Protein AF-A0A920VWZ4-F1 (afdb_monomer_lite)

Structure (mmCIF, N/CA/C/O backbone):
data_AF-A0A920VWZ4-F1
#
_entry.id   AF-A0A920VWZ4-F1
#
loop_
_atom_site.group_PDB
_atom_site.id
_atom_site.type_symbol
_atom_site.label_atom_id
_atom_site.label_alt_id
_atom_site.label_comp_id
_atom_site.label_asym_id
_atom_site.label_entity_id
_atom_site.label_seq_id
_atom_site.pdbx_PDB_ins_code
_atom_site.Cartn_x
_atom_site.Cartn_y
_atom_site.Cartn_z
_atom_site.occupancy
_atom_site.B_iso_or_equiv
_atom_site.auth_seq_id
_atom_site.auth_comp_id
_atom_site.auth_asym_id
_atom_site.auth_atom_id
_atom_site.pdbx_PDB_model_num
ATOM 1 N N . MET A 1 1 ? -8.216 18.403 -14.992 1.00 40.91 1 MET A N 1
ATOM 2 C CA . MET A 1 1 ? -8.014 17.084 -14.350 1.00 40.91 1 MET A CA 1
ATOM 3 C C . MET A 1 1 ? -6.762 16.359 -14.892 1.00 40.91 1 MET A C 1
ATOM 5 O O . MET A 1 1 ? -6.810 15.153 -15.051 1.00 40.91 1 MET A O 1
ATOM 9 N N . GLY A 1 2 ? -5.657 17.058 -15.220 1.00 49.66 2 GLY A N 1
ATOM 10 C CA . GLY A 1 2 ? -4.534 16.459 -15.980 1.00 49.66 2 GLY A CA 1
ATOM 11 C C . GLY A 1 2 ? -3.118 16.655 -15.418 1.00 49.66 2 GLY A C 1
ATOM 12 O O . GLY A 1 2 ? -2.211 15.955 -15.846 1.00 49.66 2 GLY A O 1
ATOM 13 N N . ASP A 1 3 ? -2.914 17.540 -14.436 1.00 52.44 3 ASP A N 1
ATOM 14 C CA . ASP A 1 3 ? -1.558 17.872 -13.956 1.00 52.44 3 ASP A CA 1
ATOM 15 C C . ASP A 1 3 ? -1.225 17.363 -12.546 1.00 52.44 3 ASP A C 1
ATOM 17 O O . ASP A 1 3 ? -0.050 17.233 -12.199 1.00 52.44 3 ASP A O 1
ATOM 21 N N . LEU A 1 4 ? -2.227 17.086 -11.706 1.00 49.78 4 LEU A N 1
ATOM 22 C CA . LEU A 1 4 ? -2.011 16.583 -10.342 1.00 49.78 4 LEU A CA 1
ATOM 23 C C . LEU A 1 4 ? -1.594 15.109 -10.360 1.00 49.78 4 LEU A C 1
ATOM 25 O O . LEU A 1 4 ? -0.579 14.759 -9.766 1.00 49.78 4 LEU A O 1
ATOM 29 N N . ASP A 1 5 ? -2.285 14.280 -11.137 1.00 56.91 5 ASP A N 1
ATOM 30 C CA . ASP A 1 5 ? -2.009 12.850 -11.316 1.00 56.91 5 ASP A CA 1
ATOM 31 C C . ASP A 1 5 ? -0.583 12.622 -11.842 1.00 56.91 5 ASP A C 1
ATOM 33 O O . ASP A 1 5 ? 0.151 11.765 -11.347 1.00 56.91 5 ASP A O 1
ATOM 37 N N . ALA A 1 6 ? -0.155 13.458 -12.793 1.00 58.03 6 ALA A N 1
ATOM 38 C CA . ALA A 1 6 ? 1.179 13.412 -13.381 1.00 58.03 6 ALA A CA 1
ATOM 39 C C . ALA A 1 6 ? 2.283 13.907 -12.432 1.00 58.03 6 ALA A C 1
ATOM 41 O O . ALA A 1 6 ? 3.444 13.534 -12.609 1.00 58.03 6 ALA A O 1
ATOM 42 N N . ARG A 1 7 ? 1.970 14.758 -11.446 1.00 59.28 7 ARG A N 1
ATOM 43 C CA . ARG A 1 7 ? 2.931 15.205 -10.422 1.00 59.28 7 ARG A CA 1
ATOM 44 C C . ARG A 1 7 ? 3.032 14.196 -9.281 1.00 59.28 7 ARG A C 1
ATOM 46 O O . ARG A 1 7 ? 4.139 13.753 -8.979 1.00 59.28 7 ARG A O 1
ATOM 53 N N . SER A 1 8 ? 1.904 13.759 -8.724 1.00 62.94 8 SER A N 1
ATOM 54 C CA . SER A 1 8 ? 1.866 12.761 -7.648 1.00 62.94 8 SER A CA 1
ATOM 55 C C . SER A 1 8 ? 2.429 11.410 -8.101 1.00 62.94 8 SER A C 1
ATOM 57 O O . SER A 1 8 ? 3.215 10.795 -7.383 1.00 62.94 8 SER A O 1
ATOM 59 N N . GLY A 1 9 ? 2.140 10.986 -9.337 1.00 71.38 9 GLY A N 1
ATOM 60 C CA . GLY A 1 9 ? 2.690 9.751 -9.902 1.00 71.38 9 GLY A CA 1
ATOM 61 C C . GLY A 1 9 ? 4.219 9.752 -10.028 1.00 71.38 9 GLY A C 1
ATOM 62 O O . GLY A 1 9 ? 4.850 8.718 -9.822 1.00 71.38 9 GLY A O 1
ATOM 63 N N . ARG A 1 10 ? 4.852 10.906 -10.298 1.00 80.00 10 ARG A N 1
ATOM 64 C CA . ARG A 1 10 ? 6.326 11.002 -10.352 1.00 80.00 10 ARG A CA 1
ATOM 65 C C . ARG A 1 10 ? 6.961 10.736 -8.993 1.00 80.00 10 ARG A C 1
ATOM 67 O O . ARG A 1 10 ? 7.952 10.015 -8.941 1.00 80.00 10 ARG A O 1
ATOM 74 N N . GLY A 1 11 ? 6.385 11.279 -7.919 1.00 83.19 11 GLY A N 1
ATOM 75 C CA . GLY A 1 11 ? 6.861 11.033 -6.556 1.00 83.19 11 GLY A CA 1
ATOM 76 C C . GLY A 1 11 ? 6.816 9.547 -6.197 1.00 83.19 11 GLY A C 1
ATOM 77 O O . GLY A 1 11 ? 7.818 8.994 -5.750 1.00 83.19 11 GLY A O 1
ATOM 78 N N . LEU A 1 12 ? 5.696 8.883 -6.497 1.00 83.06 12 LEU A N 1
ATOM 79 C CA . LEU A 1 12 ? 5.521 7.447 -6.259 1.00 83.06 12 LEU A CA 1
ATOM 80 C C . LEU A 1 12 ? 6.499 6.592 -7.082 1.00 83.06 12 LEU A C 1
ATOM 82 O O . LEU A 1 12 ? 7.128 5.684 -6.545 1.00 83.06 12 LEU A O 1
ATOM 86 N N . ASN A 1 13 ? 6.701 6.918 -8.362 1.00 85.31 13 ASN A N 1
ATOM 87 C CA . ASN A 1 13 ? 7.683 6.226 -9.203 1.00 85.31 13 ASN A CA 1
ATOM 88 C C . ASN A 1 13 ? 9.109 6.364 -8.639 1.00 85.31 13 ASN A C 1
ATOM 90 O O . ASN A 1 13 ? 9.861 5.390 -8.585 1.00 85.31 13 ASN A O 1
ATOM 94 N N . VAL A 1 14 ? 9.498 7.572 -8.214 1.00 87.44 14 VAL A N 1
ATOM 95 C CA . VAL A 1 14 ? 10.820 7.811 -7.615 1.00 87.44 14 VAL A CA 1
ATOM 96 C C . VAL A 1 14 ? 10.967 7.027 -6.313 1.00 87.44 14 VAL A C 1
ATOM 98 O O . VAL A 1 14 ? 11.992 6.378 -6.131 1.00 87.44 14 VAL A O 1
ATOM 101 N N . ALA A 1 15 ? 9.940 7.011 -5.462 1.00 85.56 15 ALA A N 1
ATOM 102 C CA . ALA A 1 15 ? 9.923 6.225 -4.232 1.00 85.56 15 ALA A CA 1
ATOM 103 C C . ALA A 1 15 ? 10.148 4.729 -4.490 1.00 85.56 15 ALA A C 1
ATOM 105 O O . ALA A 1 15 ? 11.034 4.127 -3.884 1.00 85.56 15 ALA A O 1
ATOM 106 N N . CYS A 1 16 ? 9.404 4.128 -5.424 1.00 85.81 16 CYS A N 1
ATOM 107 C CA . CYS A 1 16 ? 9.606 2.728 -5.800 1.00 85.81 16 CYS A CA 1
ATOM 108 C C . CYS A 1 16 ? 11.024 2.482 -6.323 1.00 85.81 16 CYS A C 1
ATOM 110 O O . CYS A 1 16 ? 11.655 1.493 -5.959 1.00 85.81 16 CYS A O 1
ATOM 112 N N . ARG A 1 17 ? 11.553 3.384 -7.159 1.00 87.00 17 ARG A N 1
ATOM 113 C CA . ARG A 1 17 ? 12.903 3.255 -7.723 1.00 87.00 17 ARG A CA 1
ATOM 114 C C . ARG A 1 17 ? 13.991 3.248 -6.652 1.00 87.00 17 ARG A C 1
ATOM 116 O O . ARG A 1 17 ? 14.952 2.498 -6.796 1.00 87.00 17 ARG A O 1
ATOM 123 N N . THR A 1 18 ? 13.880 4.109 -5.643 1.00 87.25 18 THR A N 1
ATOM 124 C CA . THR A 1 18 ? 14.938 4.317 -4.644 1.00 87.25 18 THR A CA 1
ATOM 125 C C . THR A 1 18 ? 14.834 3.365 -3.460 1.00 87.25 18 THR A C 1
ATOM 127 O O . THR A 1 18 ? 15.861 3.005 -2.888 1.00 87.25 18 THR A O 1
ATOM 130 N N . ALA A 1 19 ? 13.621 2.950 -3.093 1.00 85.50 19 ALA A N 1
ATOM 131 C CA . ALA A 1 19 ? 13.390 2.107 -1.925 1.00 85.50 19 ALA A CA 1
ATOM 132 C C . ALA A 1 19 ? 13.416 0.602 -2.229 1.00 85.50 19 ALA A C 1
ATOM 134 O O . ALA A 1 19 ? 13.654 -0.179 -1.312 1.00 85.50 19 ALA A O 1
ATOM 135 N N . LEU A 1 20 ? 13.168 0.194 -3.481 1.00 87.69 20 LEU A N 1
ATOM 136 C CA . LEU A 1 20 ? 12.952 -1.209 -3.846 1.00 87.69 20 LEU A CA 1
ATOM 137 C C . LEU A 1 20 ? 14.037 -1.732 -4.791 1.00 87.69 20 LEU A C 1
ATOM 139 O O . LEU A 1 20 ? 14.340 -1.122 -5.823 1.00 87.69 20 LEU A O 1
ATOM 143 N N . SER A 1 21 ? 14.551 -2.915 -4.481 1.00 90.25 21 SER A N 1
ATOM 144 C CA . SER A 1 21 ? 15.415 -3.729 -5.341 1.00 90.25 21 SER A CA 1
ATOM 145 C C . SER A 1 21 ? 14.580 -4.601 -6.295 1.00 90.25 21 SER A C 1
ATOM 147 O O . SER A 1 21 ? 13.381 -4.780 -6.081 1.00 90.25 21 SER A O 1
ATOM 149 N N . PRO A 1 22 ? 15.168 -5.161 -7.369 1.00 89.25 22 PRO A N 1
ATOM 150 C CA . PRO A 1 22 ? 14.508 -6.209 -8.147 1.00 89.25 22 PRO A CA 1
ATOM 151 C C . PRO A 1 22 ? 14.088 -7.382 -7.248 1.00 89.25 22 PRO A C 1
ATOM 153 O O . PRO A 1 22 ? 14.883 -7.832 -6.428 1.00 89.25 22 PRO A O 1
ATOM 156 N N . GLY A 1 23 ? 12.852 -7.856 -7.407 1.00 88.50 23 GLY A N 1
ATOM 157 C CA . GLY A 1 23 ? 12.249 -8.884 -6.548 1.00 88.50 23 GLY A CA 1
ATOM 158 C C . GLY A 1 23 ? 11.450 -8.325 -5.367 1.00 88.50 23 GLY A C 1
ATOM 159 O O . GLY A 1 23 ? 10.526 -8.991 -4.913 1.00 88.50 23 GLY A O 1
ATOM 160 N N . ASP A 1 24 ? 11.718 -7.089 -4.931 1.00 91.25 24 ASP A N 1
ATOM 161 C CA . ASP A 1 24 ? 10.893 -6.442 -3.911 1.00 91.25 24 ASP A CA 1
ATOM 162 C C . ASP A 1 24 ? 9.519 -6.060 -4.484 1.00 91.25 24 ASP A C 1
ATOM 164 O O . ASP A 1 24 ? 9.364 -5.689 -5.659 1.00 91.25 24 ASP A O 1
ATOM 168 N N . MET A 1 25 ? 8.520 -6.103 -3.612 1.00 91.56 25 MET A N 1
ATOM 169 C CA . MET A 1 25 ? 7.128 -5.850 -3.932 1.00 91.56 25 MET A CA 1
ATOM 170 C C . MET A 1 25 ? 6.522 -4.741 -3.071 1.00 91.56 25 MET A C 1
ATOM 172 O O . MET A 1 25 ? 6.955 -4.461 -1.947 1.00 91.56 25 MET A O 1
ATOM 176 N N . VAL A 1 26 ? 5.474 -4.130 -3.619 1.00 92.25 26 VAL A N 1
ATOM 177 C CA . VAL A 1 26 ? 4.628 -3.144 -2.948 1.00 92.25 26 VAL A CA 1
ATOM 178 C C . VAL A 1 26 ? 3.285 -3.773 -2.594 1.00 92.25 26 VAL A C 1
ATOM 180 O O . VAL A 1 26 ? 2.590 -4.276 -3.476 1.00 92.25 26 VAL A O 1
ATOM 183 N N . MET A 1 27 ? 2.881 -3.702 -1.327 1.00 93.81 27 MET A N 1
ATOM 184 C CA . MET A 1 27 ? 1.512 -4.015 -0.918 1.00 93.81 27 MET A CA 1
ATOM 185 C C . MET A 1 27 ? 0.619 -2.783 -1.076 1.00 93.81 27 MET A C 1
ATOM 187 O O . MET A 1 27 ? 1.027 -1.678 -0.725 1.00 93.81 27 MET A O 1
ATOM 191 N N . THR A 1 28 ? -0.587 -2.948 -1.617 1.00 92.44 28 THR A N 1
ATOM 192 C CA . THR A 1 28 ? -1.527 -1.843 -1.867 1.00 92.44 28 THR A CA 1
ATOM 193 C C . THR A 1 28 ? -2.954 -2.245 -1.474 1.00 92.44 28 THR A C 1
ATOM 195 O O . THR A 1 28 ? -3.424 -3.276 -1.948 1.00 92.44 28 THR A O 1
ATOM 198 N N . PRO A 1 29 ? -3.682 -1.473 -0.647 1.00 91.94 29 PRO A N 1
ATOM 199 C CA . PRO A 1 29 ? -5.092 -1.733 -0.393 1.00 91.94 29 PRO A CA 1
ATOM 200 C C . PRO A 1 29 ? -5.915 -1.453 -1.653 1.00 91.94 29 PRO A C 1
ATOM 202 O O . PRO A 1 29 ? -5.669 -0.469 -2.349 1.00 91.94 29 PRO A O 1
ATOM 205 N N . SER A 1 30 ? -6.890 -2.303 -1.958 1.00 91.00 30 SER A N 1
ATOM 206 C CA . SER A 1 30 ? -7.742 -2.169 -3.141 1.00 91.00 30 SER A CA 1
ATOM 207 C C . SER A 1 30 ? -9.224 -2.085 -2.751 1.00 91.00 30 SER A C 1
ATOM 209 O O . SER A 1 30 ? -9.671 -2.873 -1.921 1.00 91.00 30 SER A O 1
ATOM 211 N N . PRO A 1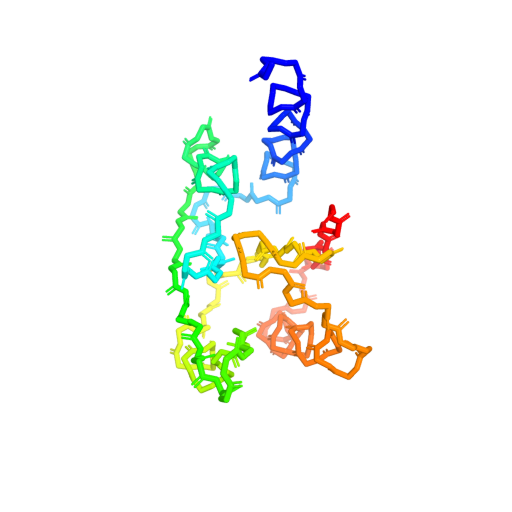 31 ? -10.015 -1.176 -3.356 1.00 90.69 31 PRO A N 1
ATOM 212 C CA . PRO A 1 31 ? -9.624 -0.207 -4.386 1.00 90.69 31 PRO A CA 1
ATOM 213 C C . PRO A 1 31 ? -8.854 1.003 -3.823 1.00 90.69 31 PRO A C 1
ATOM 215 O O . PRO A 1 31 ? -9.156 1.494 -2.735 1.00 90.69 31 PRO A O 1
ATOM 218 N N . ILE A 1 32 ? -7.912 1.534 -4.613 1.00 86.88 32 ILE A N 1
ATOM 219 C CA . ILE A 1 32 ? -7.189 2.788 -4.341 1.00 86.88 32 ILE A CA 1
ATOM 220 C C . ILE A 1 32 ? -7.048 3.635 -5.613 1.00 86.88 32 ILE A C 1
ATOM 222 O O . ILE A 1 32 ? -7.149 3.142 -6.739 1.00 86.88 32 ILE A O 1
ATOM 226 N N . TYR A 1 33 ? -6.777 4.922 -5.428 1.00 84.19 33 TYR A N 1
ATOM 227 C CA . TYR A 1 33 ? -6.456 5.881 -6.474 1.00 84.19 33 TYR A CA 1
ATOM 228 C C . TYR A 1 33 ? -5.401 5.379 -7.483 1.00 84.19 33 TYR A C 1
ATOM 230 O O . TYR A 1 33 ? -4.313 4.924 -7.125 1.00 84.19 33 TYR A O 1
ATOM 238 N N . ARG A 1 34 ? -5.723 5.512 -8.778 1.00 84.44 34 ARG A N 1
ATOM 239 C CA . ARG A 1 34 ? -5.016 4.864 -9.901 1.00 84.44 34 ARG A CA 1
ATOM 240 C C . ARG A 1 34 ? -3.491 5.063 -9.948 1.00 84.44 34 ARG A C 1
ATOM 242 O O . ARG A 1 34 ? -2.812 4.094 -10.277 1.00 84.44 34 ARG A O 1
ATOM 249 N N . PRO A 1 35 ? -2.904 6.235 -9.643 1.00 84.25 35 PRO A N 1
ATOM 250 C CA . PRO A 1 35 ? -1.449 6.397 -9.640 1.00 84.25 35 PRO A CA 1
ATOM 251 C C . PRO A 1 35 ? -0.692 5.438 -8.715 1.00 84.25 35 PRO A C 1
ATOM 253 O O . PRO A 1 35 ? 0.411 5.031 -9.073 1.00 84.25 35 PRO A O 1
ATOM 256 N N . PHE A 1 36 ? -1.277 5.019 -7.588 1.00 80.38 36 PHE A N 1
ATOM 257 C CA . PHE A 1 36 ? -0.667 4.006 -6.717 1.00 80.38 36 PHE A CA 1
ATOM 258 C C . PHE A 1 36 ? -0.600 2.632 -7.386 1.00 80.38 36 PHE A C 1
ATOM 260 O O . PHE A 1 36 ? 0.366 1.902 -7.191 1.00 80.38 36 PHE A O 1
ATOM 267 N N . VAL A 1 37 ? -1.582 2.306 -8.232 1.00 82.12 37 VAL A N 1
ATOM 268 C CA . VAL A 1 37 ? -1.610 1.041 -8.977 1.00 82.12 37 VAL A CA 1
ATOM 269 C C . VAL A 1 37 ? -0.447 0.980 -9.966 1.00 82.12 37 VAL A C 1
ATOM 271 O O . VAL A 1 37 ? 0.250 -0.023 -10.026 1.00 82.12 37 VAL A O 1
ATOM 274 N N . TYR A 1 38 ? -0.194 2.054 -10.716 1.00 85.88 38 TYR A N 1
ATOM 275 C CA . TYR A 1 38 ? 0.800 2.027 -11.795 1.00 85.88 38 TYR A CA 1
ATOM 276 C C . TYR A 1 38 ? 2.241 2.281 -11.34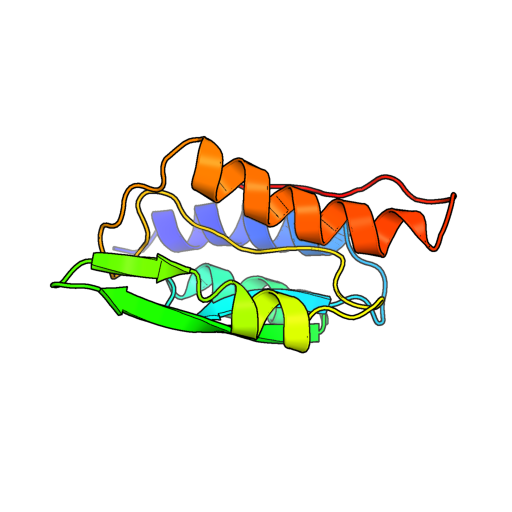5 1.00 85.88 38 TYR A C 1
ATOM 278 O O . TYR A 1 38 ? 3.166 1.999 -12.105 1.00 85.88 38 TYR A O 1
ATOM 286 N N . ALA A 1 39 ? 2.464 2.833 -10.150 1.00 85.19 39 ALA A N 1
ATOM 287 C CA . ALA A 1 39 ? 3.796 3.286 -9.758 1.00 85.19 39 ALA A CA 1
ATOM 288 C C . ALA A 1 39 ? 4.827 2.151 -9.612 1.00 85.19 39 ALA A C 1
ATOM 290 O O . ALA A 1 39 ? 5.975 2.309 -10.032 1.00 85.19 39 ALA A O 1
ATOM 291 N N . SER A 1 40 ? 4.414 0.995 -9.081 1.00 84.56 40 SER A N 1
ATOM 292 C CA . SER A 1 40 ? 5.247 -0.215 -9.033 1.00 84.56 40 SER A CA 1
ATOM 293 C C . SER A 1 40 ? 5.588 -0.716 -10.436 1.00 84.56 40 SER A C 1
ATOM 295 O O . SER A 1 40 ? 6.750 -0.996 -10.739 1.00 84.56 40 SER A O 1
ATOM 297 N N . ASP A 1 41 ? 4.581 -0.764 -11.308 1.00 86.31 41 ASP A N 1
ATOM 298 C CA . ASP A 1 41 ? 4.666 -1.370 -12.638 1.00 86.31 41 ASP A CA 1
ATOM 299 C C . ASP A 1 41 ? 5.572 -0.533 -13.550 1.00 86.31 41 ASP A C 1
ATOM 301 O O . ASP A 1 41 ? 6.476 -1.067 -14.188 1.00 86.31 41 ASP A O 1
ATOM 305 N N . ASN A 1 42 ? 5.433 0.799 -13.508 1.00 86.25 42 ASN A N 1
ATOM 306 C CA . ASN A 1 42 ? 6.319 1.752 -14.194 1.00 86.25 42 ASN A CA 1
ATOM 307 C C . ASN A 1 42 ? 7.797 1.579 -13.816 1.00 86.25 42 ASN A C 1
ATOM 309 O O . ASN A 1 42 ? 8.694 2.030 -14.532 1.00 86.25 42 ASN A O 1
ATOM 313 N N . MET A 1 43 ? 8.044 0.979 -12.654 1.00 88.12 43 MET A N 1
ATOM 314 C CA . MET A 1 43 ? 9.360 0.781 -12.083 1.00 88.12 43 MET A CA 1
ATOM 315 C C . MET A 1 43 ? 9.845 -0.666 -12.133 1.00 88.12 43 MET A C 1
ATOM 317 O O . MET A 1 43 ? 10.908 -0.953 -11.579 1.00 88.12 43 MET A O 1
ATOM 321 N N . ASN A 1 44 ? 9.125 -1.557 -12.822 1.00 85.88 44 ASN A N 1
ATOM 322 C CA . ASN A 1 44 ? 9.406 -2.992 -12.864 1.00 85.88 44 ASN A CA 1
ATOM 323 C C . ASN A 1 44 ? 9.566 -3.565 -11.442 1.00 85.88 44 ASN A C 1
ATOM 325 O O . ASN A 1 44 ? 10.585 -4.180 -11.113 1.00 85.88 44 ASN A O 1
ATOM 329 N N . ARG A 1 45 ? 8.605 -3.264 -10.561 1.00 89.44 45 ARG A N 1
ATOM 330 C CA . ARG A 1 45 ? 8.492 -3.817 -9.202 1.00 89.44 45 ARG A CA 1
ATOM 331 C C . ARG A 1 45 ? 7.206 -4.621 -9.080 1.00 89.44 45 ARG A C 1
ATOM 333 O O . ARG A 1 45 ? 6.229 -4.318 -9.761 1.00 89.44 45 ARG A O 1
ATOM 340 N N . GLY A 1 46 ? 7.217 -5.637 -8.220 1.00 89.38 46 GLY A N 1
ATOM 341 C CA . GLY A 1 46 ? 6.023 -6.441 -7.968 1.00 89.38 46 GLY A CA 1
ATOM 342 C C . GLY A 1 46 ? 4.977 -5.660 -7.174 1.00 89.38 46 GLY A C 1
ATOM 343 O O . GLY A 1 46 ? 5.307 -4.738 -6.423 1.00 89.38 46 GLY A O 1
ATOM 344 N N . ARG A 1 47 ? 3.710 -6.047 -7.320 1.00 90.62 47 ARG A N 1
ATOM 345 C CA . ARG A 1 47 ? 2.592 -5.504 -6.545 1.00 90.62 47 ARG A CA 1
ATOM 346 C C . ARG A 1 47 ? 1.727 -6.639 -6.024 1.00 90.62 47 ARG A C 1
ATOM 348 O O . ARG A 1 47 ? 1.389 -7.545 -6.781 1.00 90.62 47 ARG A O 1
ATOM 355 N N . LEU A 1 48 ? 1.327 -6.538 -4.762 1.00 93.75 48 LEU A N 1
ATOM 356 C CA . LEU A 1 48 ? 0.334 -7.401 -4.137 1.00 93.75 48 LEU A CA 1
ATOM 357 C C . LEU A 1 48 ? -0.788 -6.537 -3.570 1.00 93.75 48 LEU A C 1
ATOM 359 O O . LEU A 1 48 ? -0.529 -5.516 -2.933 1.00 93.75 48 LEU A O 1
ATOM 363 N N . ASN A 1 49 ? -2.034 -6.928 -3.808 1.00 94.00 49 ASN A N 1
ATOM 364 C CA . ASN A 1 49 ? -3.172 -6.186 -3.286 1.00 94.00 49 ASN A CA 1
ATOM 365 C C . ASN A 1 49 ? -3.656 -6.823 -1.985 1.00 94.00 49 ASN A C 1
ATOM 367 O O . ASN A 1 49 ? -3.761 -8.041 -1.918 1.00 94.00 49 ASN A O 1
ATOM 371 N N . THR A 1 50 ? -3.970 -5.993 -0.994 1.00 94.06 50 THR A N 1
ATOM 372 C CA . THR A 1 50 ? -4.753 -6.391 0.182 1.00 94.06 50 THR A CA 1
ATOM 373 C C . THR A 1 50 ? -6.157 -5.812 0.072 1.00 94.06 50 THR A C 1
ATOM 375 O O . THR A 1 50 ? -6.355 -4.770 -0.561 1.00 94.06 50 THR A O 1
ATOM 378 N N . ASP A 1 51 ? -7.122 -6.460 0.708 1.00 92.75 51 ASP A N 1
ATOM 379 C CA . ASP A 1 51 ? -8.507 -6.013 0.665 1.00 92.75 51 ASP A CA 1
ATOM 380 C C . ASP A 1 51 ? -8.788 -4.847 1.625 1.00 92.75 51 ASP A C 1
ATOM 382 O O . ASP A 1 51 ? -8.038 -4.558 2.567 1.00 92.75 51 ASP A O 1
ATOM 386 N N . LEU A 1 52 ? -9.896 -4.159 1.347 1.00 93.62 52 LEU A N 1
ATOM 387 C CA . LEU A 1 52 ? -10.544 -3.213 2.246 1.00 93.62 52 LEU A CA 1
ATOM 388 C C . LEU A 1 52 ? -11.893 -3.787 2.678 1.00 93.62 52 LEU A C 1
ATOM 390 O O . LEU A 1 52 ? -12.666 -4.275 1.852 1.00 93.62 52 LEU A O 1
ATOM 394 N N . LYS A 1 53 ? -12.202 -3.668 3.967 1.00 95.00 53 LYS A N 1
ATOM 395 C CA . LYS A 1 53 ? -13.494 -4.055 4.540 1.00 95.00 53 LYS A CA 1
ATOM 396 C C . LYS A 1 53 ? -14.414 -2.840 4.575 1.00 95.00 53 LYS A C 1
ATOM 398 O O . LYS A 1 53 ? -14.001 -1.758 4.974 1.00 95.00 53 LYS A O 1
ATOM 403 N N . ASN A 1 54 ? -15.667 -3.006 4.160 1.00 93.38 54 ASN A N 1
ATOM 404 C CA . ASN A 1 54 ? -16.688 -1.982 4.372 1.00 93.38 54 ASN A CA 1
ATOM 405 C C . ASN A 1 54 ? -17.345 -2.222 5.735 1.00 93.38 54 ASN A C 1
ATOM 407 O O . ASN A 1 54 ? -18.090 -3.188 5.899 1.00 93.38 54 ASN A O 1
ATOM 411 N N . VAL A 1 55 ? -17.049 -1.352 6.697 1.00 94.88 55 VAL A N 1
ATOM 412 C CA . VAL A 1 55 ? -17.614 -1.372 8.046 1.00 94.88 55 VAL A CA 1
ATOM 413 C C . VAL A 1 55 ? -18.546 -0.175 8.164 1.00 94.88 55 VAL A C 1
ATOM 415 O O . VAL A 1 55 ? -18.104 0.967 8.254 1.00 94.88 55 VAL A O 1
ATOM 418 N N . GLU A 1 56 ? -19.851 -0.438 8.084 1.00 93.75 56 GLU A N 1
ATOM 419 C CA . GLU A 1 56 ? -20.906 0.579 8.226 1.00 93.75 56 GLU A CA 1
ATOM 420 C C . GLU A 1 56 ? -20.731 1.801 7.298 1.00 93.75 56 GLU A C 1
ATOM 422 O O . GLU A 1 56 ? -21.010 2.941 7.662 1.00 93.75 56 GLU A O 1
ATOM 427 N N . GLY A 1 57 ? -20.267 1.573 6.066 1.00 90.06 57 GLY A N 1
ATOM 428 C CA . GLY A 1 57 ? -20.042 2.624 5.071 1.00 90.06 57 GLY A CA 1
ATOM 429 C C . GLY A 1 57 ? -18.641 3.240 5.103 1.00 90.06 57 GLY A C 1
ATOM 430 O O . GLY A 1 57 ? -18.318 4.029 4.215 1.00 90.06 57 GLY A O 1
ATOM 431 N N . ARG A 1 58 ? -17.787 2.864 6.064 1.00 93.81 58 ARG A N 1
ATOM 432 C CA . ARG A 1 58 ? -16.372 3.251 6.108 1.00 93.81 58 ARG A CA 1
ATOM 433 C C . ARG A 1 58 ? -15.505 2.145 5.513 1.00 93.81 58 ARG A C 1
ATOM 435 O O . ARG A 1 58 ? -15.636 0.984 5.885 1.00 93.81 58 ARG A O 1
ATOM 442 N N . LEU A 1 59 ? -14.602 2.497 4.596 1.00 93.75 59 LEU A N 1
ATOM 443 C CA . LEU A 1 59 ? -13.600 1.549 4.100 1.00 93.75 59 LEU A CA 1
ATOM 444 C C . LEU A 1 59 ? -12.442 1.469 5.093 1.00 93.75 59 LEU A C 1
ATOM 446 O O . LEU A 1 59 ? -11.725 2.452 5.272 1.00 93.75 59 LEU A O 1
ATOM 450 N N . GLU A 1 60 ? -12.263 0.309 5.707 1.00 94.06 60 GLU A N 1
ATOM 451 C CA . GLU A 1 60 ? -11.219 0.011 6.685 1.00 94.06 60 GLU A CA 1
ATOM 452 C C . GLU A 1 60 ? -10.186 -0.961 6.109 1.00 94.06 60 GLU A C 1
ATOM 454 O O . GLU A 1 60 ? -10.480 -1.736 5.196 1.00 94.06 60 GLU A O 1
ATOM 459 N N . LEU A 1 61 ? -8.964 -0.925 6.644 1.00 93.44 61 LEU A N 1
ATOM 460 C CA . LEU A 1 61 ? -7.923 -1.879 6.269 1.00 93.44 61 LEU A CA 1
ATOM 461 C C . LEU A 1 61 ? -8.280 -3.275 6.771 1.00 93.44 61 LEU A C 1
ATOM 463 O O . LEU A 1 61 ? -8.598 -3.458 7.945 1.00 93.44 61 LEU A O 1
ATOM 467 N N . ASP A 1 62 ? -8.161 -4.271 5.899 1.00 95.19 62 ASP A N 1
ATOM 468 C CA . ASP A 1 62 ? -8.264 -5.658 6.318 1.00 95.19 62 ASP A CA 1
ATOM 469 C C . ASP A 1 62 ? -6.924 -6.145 6.883 1.00 95.19 62 ASP A C 1
ATOM 471 O O . ASP A 1 62 ? -6.062 -6.645 6.161 1.00 95.19 62 ASP A O 1
ATOM 475 N N . TYR A 1 63 ? -6.734 -5.979 8.192 1.00 93.38 63 TYR A N 1
ATOM 476 C CA . TYR A 1 63 ? -5.503 -6.390 8.869 1.00 93.38 63 TYR A CA 1
ATOM 477 C C . TYR A 1 63 ? -5.233 -7.895 8.810 1.00 93.38 63 TYR A C 1
ATOM 479 O O . TYR A 1 63 ? -4.072 -8.290 8.809 1.00 93.38 63 TYR A O 1
ATOM 487 N N . GLU A 1 64 ? -6.276 -8.718 8.719 1.00 93.75 64 GLU A N 1
ATOM 488 C CA . GLU A 1 64 ? -6.135 -10.166 8.568 1.00 93.75 64 GLU A CA 1
ATOM 489 C C . GLU A 1 64 ? -5.589 -10.503 7.175 1.00 93.75 64 GLU A C 1
ATOM 491 O O . GLU A 1 64 ? -4.610 -11.238 7.054 1.00 93.75 64 GLU A O 1
ATOM 496 N N . SER A 1 65 ? -6.148 -9.881 6.131 1.00 94.25 65 SER A N 1
ATOM 497 C CA . SER A 1 65 ? -5.609 -9.970 4.768 1.00 94.25 65 SER A CA 1
ATOM 498 C C . SER A 1 65 ? -4.160 -9.473 4.712 1.00 94.25 65 SER A C 1
ATOM 500 O O . SER A 1 65 ? -3.302 -10.132 4.126 1.00 94.25 65 SER A O 1
ATOM 502 N N . ILE A 1 66 ? -3.850 -8.343 5.362 1.00 93.50 66 ILE A N 1
ATOM 503 C CA . ILE A 1 66 ? -2.477 -7.821 5.439 1.00 93.50 66 ILE A CA 1
ATOM 504 C C . ILE A 1 66 ? -1.547 -8.861 6.064 1.00 93.50 66 ILE A C 1
ATOM 506 O O . ILE A 1 66 ? -0.499 -9.145 5.492 1.00 93.50 66 ILE A O 1
ATOM 510 N N . GLU A 1 67 ? -1.908 -9.433 7.212 1.00 92.62 67 GLU A N 1
ATOM 511 C CA . GLU A 1 67 ? -1.072 -10.403 7.922 1.00 92.62 67 GLU A CA 1
ATOM 512 C C . GLU A 1 67 ? -0.814 -11.670 7.096 1.00 92.62 67 GLU A C 1
ATOM 514 O O . GLU A 1 67 ? 0.332 -12.116 7.005 1.00 92.62 67 GLU A O 1
ATOM 519 N N . GLN A 1 68 ? -1.853 -12.209 6.451 1.00 93.00 68 GLN A N 1
ATOM 520 C CA . GLN A 1 68 ? -1.766 -13.415 5.624 1.00 93.00 68 GLN A CA 1
ATOM 521 C C . GLN A 1 68 ? -0.915 -13.209 4.366 1.00 93.00 68 GLN A C 1
ATOM 523 O O . GLN A 1 68 ? -0.166 -14.100 3.966 1.00 93.00 68 GLN A O 1
ATOM 528 N N . LEU A 1 69 ? -1.023 -12.035 3.743 1.00 93.38 69 LEU A N 1
ATOM 529 C CA . LEU A 1 69 ? -0.319 -11.701 2.505 1.00 93.38 69 LEU A CA 1
ATOM 530 C C . LEU A 1 69 ? 1.105 -11.183 2.739 1.00 93.38 69 LEU A C 1
ATOM 532 O O . LEU A 1 69 ? 1.892 -11.094 1.795 1.00 93.38 69 LEU A O 1
ATOM 536 N N . MET A 1 70 ? 1.445 -10.795 3.970 1.00 90.75 70 ME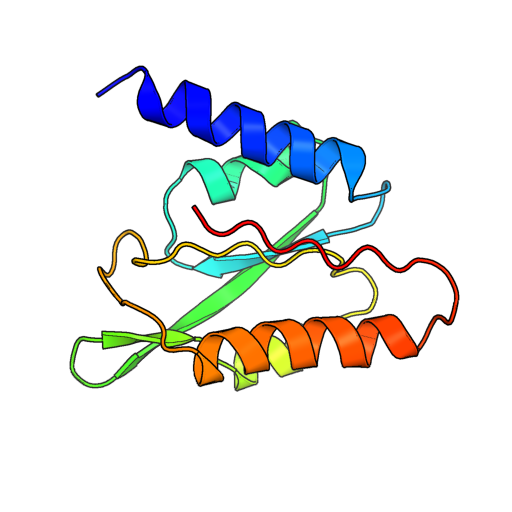T A N 1
ATOM 537 C CA . MET A 1 70 ? 2.738 -10.195 4.266 1.00 90.75 70 MET A CA 1
ATOM 538 C C . MET A 1 70 ? 3.869 -11.229 4.188 1.00 90.75 70 MET A C 1
ATOM 540 O O . MET A 1 70 ? 4.000 -12.112 5.042 1.00 90.75 70 MET A O 1
ATOM 544 N N . SER A 1 71 ? 4.751 -11.049 3.207 1.00 90.50 71 SER A N 1
ATOM 545 C CA . SER A 1 71 ? 5.938 -11.874 2.976 1.00 90.50 71 SER A CA 1
ATOM 546 C C . SER A 1 71 ? 7.234 -11.063 3.082 1.00 90.50 71 SER A C 1
ATOM 548 O O . SER A 1 71 ? 7.213 -9.846 3.286 1.00 90.50 71 SER A O 1
ATOM 550 N N . GLU A 1 72 ? 8.387 -11.727 2.956 1.00 88.75 72 GLU A N 1
ATOM 551 C CA . GLU A 1 72 ? 9.687 -11.050 3.017 1.00 88.75 72 GLU A CA 1
ATOM 552 C C . GLU A 1 72 ? 9.930 -10.122 1.824 1.00 88.75 72 GLU A C 1
ATOM 554 O O . GLU A 1 72 ? 10.664 -9.145 1.955 1.00 88.75 72 GLU A O 1
ATOM 559 N N . GLU A 1 73 ? 9.307 -10.382 0.680 1.00 91.12 73 GLU A N 1
ATOM 560 C CA . GLU A 1 73 ? 9.425 -9.575 -0.533 1.00 91.12 73 GLU A CA 1
ATOM 561 C C . GLU A 1 73 ? 8.669 -8.242 -0.423 1.00 91.12 73 GLU A C 1
ATOM 563 O O . GLU A 1 73 ? 8.978 -7.299 -1.149 1.00 91.12 73 GLU A O 1
ATOM 568 N N . ILE A 1 74 ? 7.704 -8.113 0.495 1.00 92.50 74 ILE A N 1
ATOM 569 C CA . ILE A 1 74 ? 6.952 -6.869 0.696 1.00 92.50 74 ILE A CA 1
ATOM 570 C C . ILE A 1 74 ? 7.826 -5.854 1.447 1.00 92.50 74 ILE A C 1
ATOM 572 O O . ILE A 1 74 ? 8.011 -5.933 2.662 1.00 92.50 74 ILE A O 1
ATOM 576 N N . LYS A 1 75 ? 8.358 -4.858 0.730 1.00 90.88 75 LYS A N 1
ATOM 577 C CA . LYS A 1 75 ? 9.233 -3.814 1.308 1.00 90.88 75 LYS A CA 1
ATOM 578 C C . LYS A 1 75 ? 8.588 -2.435 1.388 1.00 90.88 75 LYS A C 1
ATOM 580 O O . LYS A 1 75 ? 9.135 -1.530 2.015 1.00 90.88 75 LYS A O 1
ATOM 585 N N . MET A 1 76 ? 7.414 -2.266 0.789 1.00 91.00 76 MET A N 1
ATOM 586 C CA . MET A 1 76 ? 6.675 -1.008 0.795 1.00 91.00 76 MET A CA 1
ATOM 587 C C . MET A 1 76 ? 5.177 -1.267 0.899 1.00 91.00 76 MET A C 1
ATOM 589 O O . MET A 1 76 ? 4.668 -2.226 0.326 1.00 91.00 76 MET A O 1
ATOM 593 N N . PHE A 1 77 ? 4.481 -0.383 1.610 1.00 92.50 77 PHE A N 1
ATOM 594 C CA . PHE A 1 77 ? 3.027 -0.360 1.677 1.00 92.50 77 PHE A CA 1
ATOM 595 C C . PHE A 1 77 ? 2.544 0.984 1.141 1.00 92.50 77 PHE A C 1
ATOM 597 O O . PHE A 1 77 ? 2.901 2.035 1.677 1.00 92.50 77 PHE A O 1
ATOM 604 N N . PHE A 1 78 ? 1.763 0.951 0.070 1.00 90.44 78 PHE A N 1
ATOM 605 C CA . PHE A 1 78 ? 1.116 2.130 -0.479 1.00 90.44 78 PHE A CA 1
ATOM 606 C C . PHE A 1 78 ? -0.197 2.411 0.224 1.00 90.44 78 PHE A C 1
ATOM 608 O O . PHE A 1 78 ? -0.987 1.513 0.485 1.00 90.44 78 PHE A O 1
ATOM 615 N N . PHE A 1 79 ? -0.421 3.680 0.531 1.00 86.81 79 PHE A N 1
ATOM 616 C CA . PHE A 1 79 ? -1.542 4.126 1.330 1.00 86.81 79 PHE A CA 1
ATOM 617 C C . PHE A 1 79 ? -1.829 5.602 1.038 1.00 86.81 79 PHE A C 1
ATOM 619 O O . PHE A 1 79 ? -0.935 6.339 0.631 1.00 86.81 79 PHE A O 1
ATOM 626 N N . CYS A 1 80 ? -3.078 6.026 1.219 1.00 83.94 80 CYS A N 1
ATOM 627 C CA . CYS A 1 80 ? -3.518 7.399 0.994 1.00 83.94 80 CYS A CA 1
ATOM 628 C C . CYS A 1 80 ? -4.456 7.810 2.129 1.00 83.94 80 CYS A C 1
ATOM 630 O O . CYS A 1 80 ? -5.302 7.015 2.545 1.00 83.94 80 CYS A O 1
ATOM 632 N N . ASN A 1 81 ? -4.293 9.028 2.648 1.00 87.56 81 ASN A N 1
ATOM 633 C CA . ASN A 1 81 ? -5.084 9.513 3.774 1.00 87.56 81 ASN A CA 1
ATOM 634 C C . ASN A 1 81 ? -5.381 11.016 3.635 1.00 87.56 81 ASN A C 1
ATOM 636 O O . ASN A 1 81 ? -4.497 11.820 3.931 1.00 87.56 81 ASN A O 1
ATOM 640 N N . PRO A 1 82 ? -6.619 11.414 3.280 1.00 90.62 82 PRO A N 1
ATOM 641 C CA . PRO A 1 82 ? -7.818 10.571 3.214 1.00 90.62 82 PRO A CA 1
ATOM 642 C C . PRO A 1 82 ? -7.783 9.533 2.085 1.00 90.62 82 PRO A C 1
ATOM 644 O O . PRO A 1 82 ? -7.307 9.816 0.989 1.00 90.62 82 PRO A O 1
ATOM 647 N N . HIS A 1 83 ? -8.312 8.336 2.345 1.00 88.81 83 HIS A N 1
ATOM 648 C CA . HIS A 1 83 ? -8.362 7.250 1.368 1.00 88.81 83 HIS A CA 1
ATOM 649 C C . HIS A 1 83 ? -9.137 7.677 0.130 1.00 88.81 83 HIS A C 1
ATOM 651 O O . HIS A 1 83 ? -10.248 8.184 0.232 1.00 88.81 83 HIS A O 1
ATOM 657 N N . ASN A 1 84 ? -8.617 7.402 -1.056 1.00 84.94 84 ASN A N 1
ATOM 658 C CA . ASN A 1 84 ? -9.323 7.636 -2.311 1.00 84.94 84 ASN A CA 1
ATOM 659 C C . ASN A 1 84 ? -9.508 6.278 -3.003 1.00 84.94 84 ASN A C 1
ATOM 661 O O . ASN A 1 84 ? -8.498 5.600 -3.213 1.00 84.94 84 ASN A O 1
ATOM 665 N N . PRO A 1 85 ? -10.743 5.853 -3.344 1.00 85.56 85 PRO A N 1
ATOM 666 C CA . PRO A 1 85 ? -11.974 6.659 -3.479 1.00 85.56 85 PRO A CA 1
ATOM 667 C C . PRO A 1 85 ? -12.913 6.722 -2.260 1.00 85.56 85 PRO A C 1
ATOM 669 O O . PRO A 1 85 ? -13.974 7.329 -2.360 1.00 85.56 85 PRO A O 1
ATOM 672 N N . GLY A 1 86 ? -12.570 6.103 -1.126 1.00 84.81 86 GLY A N 1
ATOM 673 C CA . GLY A 1 86 ? -13.513 5.920 -0.005 1.00 84.81 86 GLY A CA 1
ATOM 674 C C . GLY A 1 86 ? -13.736 7.115 0.930 1.00 84.81 86 GLY A C 1
ATOM 675 O O . GLY A 1 86 ? -14.699 7.118 1.684 1.00 84.81 86 GLY A O 1
ATOM 676 N N . GLY A 1 87 ? -12.845 8.104 0.935 1.00 88.00 87 GLY A N 1
ATOM 677 C CA . GLY A 1 87 ? -12.868 9.243 1.858 1.00 88.00 87 GLY A CA 1
ATOM 678 C C . GLY A 1 87 ? -12.425 8.940 3.295 1.00 88.00 87 GLY A C 1
ATOM 679 O O . GLY A 1 87 ? -12.429 9.850 4.121 1.00 88.00 87 GLY A O 1
ATOM 680 N N . THR A 1 88 ? -12.039 7.700 3.621 1.00 92.25 88 THR A N 1
ATOM 681 C CA . THR A 1 88 ? -11.665 7.312 4.990 1.00 92.25 88 THR A CA 1
ATOM 682 C C . THR A 1 88 ? -10.466 8.117 5.484 1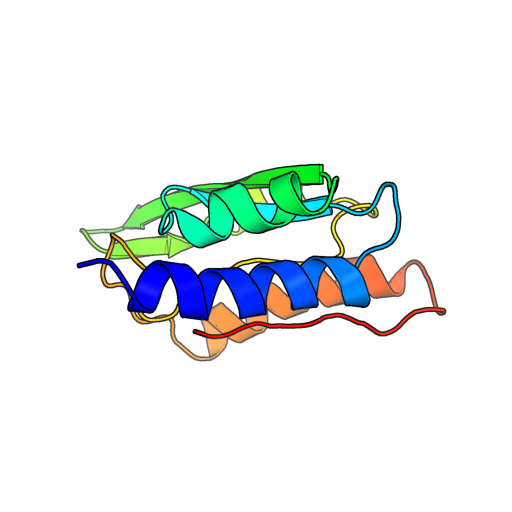.00 92.25 88 THR A C 1
ATOM 684 O O . THR A 1 88 ? -9.390 8.058 4.895 1.00 92.25 88 THR A O 1
ATOM 687 N N . VAL A 1 89 ? -10.620 8.812 6.611 1.00 93.44 89 VAL A N 1
ATOM 688 C CA . VAL A 1 89 ? -9.482 9.353 7.359 1.00 93.44 89 VAL A CA 1
ATOM 689 C C . VAL A 1 89 ? -9.053 8.313 8.382 1.00 93.44 89 VAL A C 1
ATOM 691 O O . VAL A 1 89 ? -9.795 8.024 9.320 1.00 93.44 89 VAL A O 1
ATOM 694 N N . PHE A 1 90 ? -7.868 7.743 8.197 1.00 89.69 90 PHE A N 1
ATOM 695 C CA . PHE A 1 90 ? -7.328 6.759 9.124 1.00 89.69 90 PHE A CA 1
ATOM 696 C C . PHE A 1 90 ? -6.673 7.445 10.322 1.00 89.69 90 PHE A C 1
ATOM 698 O O . PHE A 1 90 ? -5.849 8.365 10.186 1.00 89.69 90 PHE A O 1
ATOM 705 N N . ASN A 1 91 ? -7.026 6.974 11.511 1.00 93.19 91 ASN A N 1
ATOM 706 C CA . ASN A 1 91 ? -6.510 7.474 12.771 1.00 93.19 91 ASN A CA 1
ATOM 707 C C . ASN A 1 91 ? -5.051 7.029 13.006 1.00 93.19 91 ASN A C 1
ATOM 709 O O . ASN A 1 91 ? -4.435 6.311 12.211 1.00 93.19 91 ASN A O 1
ATOM 713 N N . GLN A 1 92 ? -4.445 7.532 14.082 1.00 91.88 92 GLN A N 1
ATOM 714 C CA . GLN A 1 92 ? -3.027 7.297 14.356 1.00 91.88 92 GLN A CA 1
ATOM 715 C C . GLN A 1 92 ? -2.731 5.825 14.649 1.00 91.88 92 GLN A C 1
ATOM 717 O O . GLN A 1 92 ? -1.694 5.323 14.224 1.00 91.88 92 GLN A O 1
ATOM 722 N N . GLU A 1 93 ? -3.626 5.142 15.347 1.00 94.06 93 GLU A N 1
ATOM 723 C CA . GLU A 1 93 ? -3.532 3.735 15.722 1.00 94.06 93 GLU A CA 1
ATOM 724 C C . GLU A 1 93 ? -3.578 2.855 14.470 1.00 94.06 93 GLU A C 1
ATOM 726 O O . GL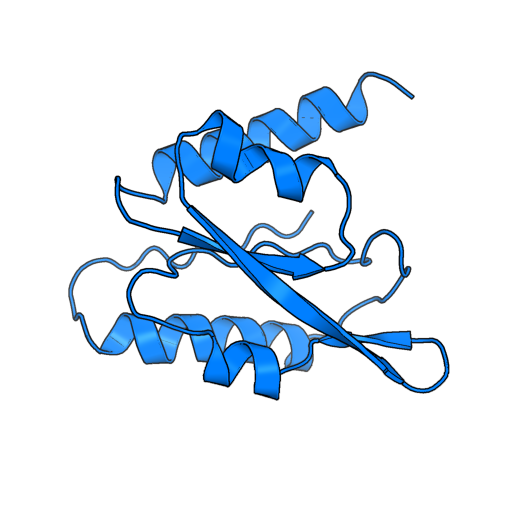U A 1 93 ? -2.677 2.045 14.263 1.00 94.06 93 GLU A O 1
ATOM 731 N N . GLU A 1 94 ? -4.508 3.122 13.553 1.00 92.06 94 GLU A N 1
ATOM 732 C CA . GLU A 1 94 ? -4.613 2.413 12.276 1.00 92.06 94 GLU A CA 1
ATOM 733 C C . GLU A 1 94 ? -3.323 2.521 11.450 1.00 92.06 94 GLU A C 1
ATOM 735 O O . GLU A 1 94 ? -2.821 1.532 10.909 1.00 92.06 94 GLU A O 1
ATOM 740 N N . LYS A 1 95 ? -2.723 3.717 11.408 1.00 88.94 95 LYS A N 1
ATOM 741 C CA . LYS A 1 95 ? -1.437 3.958 10.732 1.00 88.94 95 LYS A CA 1
ATOM 742 C C . LYS A 1 95 ? -0.252 3.348 11.480 1.00 88.94 95 LYS A C 1
ATOM 744 O O . LYS A 1 95 ? 0.772 3.019 10.867 1.00 88.94 95 LYS A O 1
ATOM 749 N N . LYS A 1 96 ? -0.311 3.236 12.809 1.00 90.62 96 LYS A N 1
ATOM 750 C CA . LYS A 1 96 ? 0.730 2.563 13.603 1.00 90.62 96 LYS A CA 1
ATOM 751 C C . LYS A 1 96 ? 0.746 1.072 13.285 1.00 90.62 96 LYS A C 1
ATOM 753 O O . LYS A 1 96 ? 1.847 0.563 13.057 1.00 90.62 96 LYS A O 1
ATOM 758 N N . GLU A 1 97 ? -0.424 0.444 13.173 1.00 92.06 97 GLU A N 1
ATOM 759 C CA . GLU A 1 97 ? -0.570 -0.979 12.850 1.00 92.06 97 GLU A CA 1
ATOM 760 C C . GLU A 1 97 ? 0.054 -1.337 11.501 1.00 92.06 97 GLU A C 1
ATOM 762 O O . GLU A 1 97 ? 0.867 -2.257 11.444 1.00 92.06 97 GLU A O 1
ATOM 767 N N . ILE A 1 98 ? -0.178 -0.547 10.443 1.00 89.88 98 ILE A N 1
ATOM 768 C CA . ILE A 1 98 ? 0.460 -0.780 9.128 1.00 89.88 98 ILE A CA 1
ATOM 769 C C . ILE A 1 98 ? 1.977 -0.924 9.275 1.00 89.88 98 ILE A C 1
ATOM 771 O O . ILE A 1 98 ? 2.584 -1.886 8.810 1.00 89.88 98 ILE A O 1
ATOM 775 N N . GLY A 1 99 ? 2.629 0.022 9.957 1.00 89.81 99 GLY A N 1
ATOM 776 C CA . GLY A 1 99 ? 4.076 -0.088 10.112 1.00 89.81 99 GLY A CA 1
ATOM 777 C C . GLY A 1 99 ? 4.533 -1.039 11.207 1.00 89.81 99 GLY A C 1
ATOM 778 O O . GLY A 1 99 ? 5.732 -1.298 11.255 1.00 89.81 99 GLY A O 1
ATOM 779 N N . ARG A 1 100 ? 3.647 -1.555 12.068 1.00 91.75 100 ARG A N 1
ATOM 780 C CA . ARG A 1 100 ? 3.968 -2.714 12.907 1.00 91.75 100 ARG A CA 1
ATOM 781 C C . ARG A 1 100 ? 4.200 -3.927 12.006 1.00 91.75 100 ARG A C 1
ATOM 783 O O . ARG A 1 100 ? 5.306 -4.460 12.052 1.00 91.75 100 ARG A O 1
ATOM 790 N N . TYR A 1 101 ? 3.266 -4.235 11.101 1.00 90.44 101 TYR A N 1
ATOM 791 C CA . TYR A 1 101 ? 3.419 -5.326 10.128 1.00 90.44 101 TYR A CA 1
ATOM 792 C C . TYR A 1 101 ? 4.695 -5.187 9.288 1.00 90.44 101 TYR A C 1
ATOM 794 O O . TYR A 1 101 ? 5.487 -6.126 9.191 1.00 90.44 101 TYR A O 1
ATOM 802 N N . MET A 1 102 ? 4.964 -3.984 8.763 1.00 87.62 102 MET A N 1
ATOM 803 C CA . MET A 1 102 ? 6.180 -3.741 7.973 1.00 87.62 102 MET A CA 1
ATOM 804 C C . MET A 1 102 ? 7.471 -3.956 8.783 1.00 87.62 102 MET A C 1
ATOM 806 O O . MET A 1 102 ? 8.468 -4.432 8.239 1.00 87.62 102 MET A O 1
ATOM 810 N N . ARG A 1 103 ? 7.492 -3.612 10.080 1.00 85.69 103 ARG A N 1
ATOM 811 C CA . ARG A 1 103 ? 8.680 -3.779 10.938 1.00 85.69 103 ARG A CA 1
ATOM 812 C C . ARG A 1 103 ? 8.893 -5.217 11.384 1.00 85.69 103 ARG A C 1
ATOM 814 O O . ARG A 1 103 ? 10.029 -5.674 11.357 1.00 85.69 103 ARG A O 1
ATOM 821 N N . GLU A 1 104 ? 7.841 -5.918 11.794 1.00 81.50 104 GLU A N 1
ATOM 822 C CA . GLU A 1 104 ? 7.942 -7.302 12.281 1.00 81.50 104 GLU A CA 1
ATOM 823 C C . GLU A 1 104 ? 8.559 -8.226 11.229 1.00 81.50 104 GLU A C 1
ATOM 825 O O . GLU A 1 104 ? 9.421 -9.048 11.542 1.00 81.50 104 GLU A O 1
ATOM 830 N N . LYS A 1 105 ? 8.205 -8.018 9.960 1.00 70.88 105 LYS A N 1
ATOM 831 C CA . LYS A 1 105 ? 8.755 -8.791 8.843 1.00 70.88 105 LYS A CA 1
ATOM 832 C C . LYS A 1 105 ? 10.111 -8.270 8.369 1.00 70.88 105 LYS A C 1
ATOM 834 O O . LYS A 1 105 ? 10.951 -9.056 7.946 1.00 70.88 105 LYS A O 1
ATOM 839 N N . SER A 1 106 ? 10.392 -6.974 8.539 1.00 62.41 106 SER A N 1
ATOM 840 C CA . SER A 1 106 ? 11.744 -6.428 8.326 1.00 62.41 106 SER A CA 1
ATOM 841 C C . SER A 1 106 ? 12.757 -6.930 9.366 1.00 62.41 106 SER A C 1
ATOM 843 O O . SER A 1 106 ? 13.927 -7.100 9.044 1.00 62.41 106 SER A O 1
ATOM 845 N N . ASN A 1 107 ? 12.328 -7.202 10.603 1.00 47.66 107 ASN A N 1
ATOM 846 C CA . ASN A 1 107 ? 13.204 -7.629 11.700 1.00 47.66 107 ASN A CA 1
ATOM 847 C C . ASN A 1 107 ? 13.722 -9.073 11.579 1.00 47.66 107 ASN A C 1
ATOM 849 O O . ASN A 1 107 ? 14.660 -9.419 12.292 1.00 47.66 107 ASN A O 1
ATOM 853 N N . HIS A 1 108 ? 13.189 -9.892 10.665 1.00 45.09 108 HIS A N 1
ATOM 854 C CA . HIS A 1 108 ? 13.805 -11.182 10.321 1.00 45.09 108 HIS A CA 1
ATOM 855 C C . HIS A 1 108 ? 15.129 -11.022 9.549 1.00 45.09 108 HIS A C 1
ATOM 857 O O . HIS A 1 108 ? 15.905 -11.966 9.462 1.00 45.09 108 HIS A O 1
ATOM 863 N N . ASN A 1 109 ? 15.444 -9.814 9.061 1.00 32.31 109 ASN A N 1
ATOM 864 C CA . ASN A 1 109 ? 16.690 -9.500 8.368 1.00 32.31 109 ASN A CA 1
ATOM 865 C C . ASN A 1 109 ? 17.309 -8.215 8.948 1.00 32.31 109 ASN A C 1
ATOM 867 O O . ASN A 1 109 ? 16.984 -7.101 8.542 1.00 32.31 109 ASN A O 1
ATOM 871 N N . MET A 1 110 ? 18.244 -8.364 9.894 1.00 26.80 110 MET A N 1
ATOM 872 C CA . MET A 1 110 ? 18.958 -7.288 10.614 1.00 26.80 110 MET A CA 1
ATOM 873 C C . MET A 1 110 ? 19.889 -6.420 9.727 1.00 26.80 110 MET A C 1
ATOM 875 O O . MET A 1 110 ? 20.860 -5.834 10.201 1.00 26.80 110 MET A O 1
ATOM 879 N N . CYS A 1 111 ? 19.613 -6.295 8.429 1.00 31.28 111 CYS A N 1
ATOM 880 C CA . CYS A 1 111 ? 20.316 -5.403 7.517 1.00 31.28 111 CYS A CA 1
ATOM 881 C C . CYS A 1 111 ? 19.350 -4.92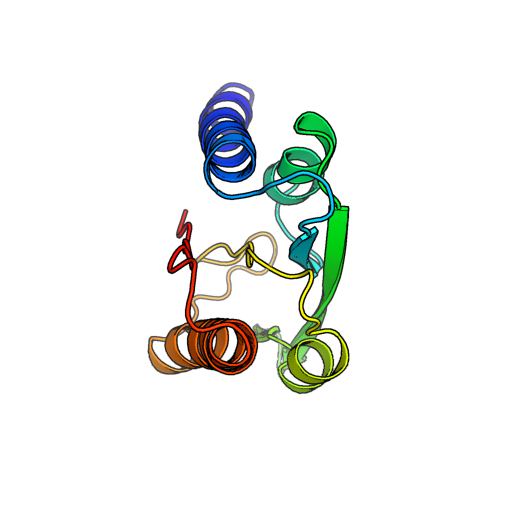1 6.422 1.00 31.28 111 CYS A C 1
ATOM 883 O O . CYS A 1 111 ? 18.867 -5.730 5.638 1.00 31.28 111 CYS A O 1
ATOM 885 N N . ARG A 1 112 ? 19.130 -3.595 6.365 1.00 34.66 112 ARG A N 1
ATOM 886 C CA . ARG A 1 112 ? 18.255 -2.790 5.469 1.00 34.66 112 ARG A CA 1
ATOM 887 C C . ARG A 1 112 ? 17.000 -2.227 6.149 1.00 34.66 112 ARG A C 1
ATOM 889 O O . ARG A 1 112 ? 15.870 -2.608 5.873 1.00 34.66 112 ARG A O 1
ATOM 896 N N . ARG A 1 113 ? 17.209 -1.211 6.994 1.00 34.88 113 ARG A N 1
ATOM 897 C CA . ARG A 1 113 ? 16.156 -0.251 7.363 1.00 34.88 113 ARG A CA 1
ATOM 898 C C . ARG A 1 113 ? 15.815 0.591 6.137 1.00 34.88 113 ARG A C 1
ATOM 900 O O . ARG A 1 113 ? 16.602 1.465 5.817 1.00 34.88 113 ARG A O 1
ATOM 907 N N . ASN A 1 114 ? 14.679 0.339 5.493 1.00 35.97 114 ASN A N 1
ATOM 908 C CA . ASN A 1 114 ? 14.022 1.279 4.577 1.00 35.97 114 ASN A CA 1
ATOM 909 C C . ASN A 1 114 ? 12.511 0.984 4.520 1.00 35.97 114 ASN A C 1
ATOM 911 O O . ASN A 1 114 ? 11.952 0.700 3.469 1.00 35.97 114 ASN A O 1
ATOM 915 N N . SER A 1 115 ? 11.826 1.035 5.666 1.00 45.56 115 SER A N 1
ATOM 916 C CA . SER A 1 115 ? 10.360 1.084 5.682 1.00 45.56 115 SER A CA 1
ATOM 917 C C . SER A 1 115 ? 9.923 2.518 5.370 1.00 45.56 115 SER A C 1
ATOM 919 O O . SER A 1 115 ? 9.821 3.346 6.278 1.00 45.56 115 SER A O 1
ATOM 921 N N . PHE A 1 116 ? 9.728 2.837 4.091 1.00 45.53 116 PHE A N 1
ATOM 922 C CA . PHE A 1 116 ? 9.218 4.144 3.679 1.00 45.53 116 PHE A CA 1
ATOM 923 C C . PHE A 1 116 ? 7.692 4.152 3.719 1.00 45.53 116 PHE A C 1
ATOM 925 O O . PHE A 1 116 ? 7.040 3.286 3.138 1.00 45.53 116 PHE A O 1
ATOM 932 N N . ARG A 1 117 ? 7.133 5.148 4.410 1.00 50.34 117 ARG A N 1
ATOM 933 C CA . ARG A 1 117 ? 5.711 5.490 4.355 1.00 50.34 117 ARG A CA 1
ATOM 934 C C . ARG A 1 117 ? 5.572 6.714 3.462 1.00 50.34 117 ARG A C 1
ATOM 936 O O . ARG A 1 117 ? 6.238 7.716 3.715 1.00 50.34 117 ARG A O 1
ATOM 943 N N . PHE A 1 118 ? 4.748 6.619 2.428 1.00 46.62 118 PHE A N 1
ATOM 944 C CA . PHE A 1 118 ? 4.340 7.775 1.639 1.00 46.62 118 PHE A CA 1
ATOM 945 C C . PHE A 1 118 ? 2.891 8.075 1.984 1.00 46.62 118 PHE A C 1
ATOM 947 O O . PHE A 1 118 ? 1.991 7.389 1.513 1.00 46.62 118 PHE A O 1
ATOM 954 N N . ASP A 1 119 ? 2.703 9.078 2.835 1.00 45.47 119 ASP A N 1
ATOM 955 C CA . ASP A 1 119 ? 1.403 9.685 3.084 1.00 45.47 119 ASP A CA 1
ATOM 956 C C . ASP A 1 119 ? 1.235 10.809 2.045 1.00 45.47 119 ASP A C 1
ATOM 958 O O . ASP A 1 119 ? 1.998 11.779 2.052 1.00 45.47 119 ASP A O 1
ATOM 962 N N . LEU A 1 120 ? 0.298 10.637 1.108 1.00 40.59 120 LEU A N 1
ATOM 963 C CA . LEU A 1 120 ? -0.195 11.693 0.213 1.00 40.59 120 LEU A CA 1
ATOM 964 C C . LEU A 1 120 ? -1.619 12.076 0.607 1.00 40.59 120 LEU A C 1
ATOM 966 O O . LEU A 1 120 ? -2.406 11.140 0.905 1.00 40.59 120 LEU A O 1
#

Foldseek 3Di:
DPVPLVVVLVVLLVCLQPQADQLAEEEEEPPADDSNVCSCVVNNHHYDYFYWDQDVLATAGPLVSLLVPDDLSHQEYDAEACTPPRSDHDDPVSVVSVVVSNVVSVVVPPDDPDHDDDYD

Radius of gyration: 13.95 Å; chains: 1; bounding box: 41×31×32 Å

pLDDT: mean 80.88, std 18.06, range [26.8, 95.19]

Sequence (120 aa):
MGDLDARSGRGLNVACRTALSPGDMVMTPSPIYRPFVYASDNMNRGRLNTDLKNVEGRLELDYESIEQLMSEEIKMFFFCNPHNPGGTVFNQEEKKEIGRYMREKSNHNMCRRNSFRFDL

Secondary structure (DSSP, 8-state):
--SHHHHHHHHHHHHHHHH--TT-EEEEEES--HHHHHHHHTTT-EEEEEEEEEETTEEEE-HHHHHHH--TTEEEEE--SS-TTT-----HHHHHHHHHHHHHHHTTSSS-----EE--